Protein AF-A0A7C5X6Q4-F1 (afdb_monomer_lite)

Structure (mmCIF, N/CA/C/O backbone):
data_AF-A0A7C5X6Q4-F1
#
_entry.id   AF-A0A7C5X6Q4-F1
#
loop_
_atom_site.group_PDB
_atom_site.id
_atom_site.type_symbol
_atom_site.label_atom_id
_atom_site.label_alt_id
_atom_site.label_comp_id
_atom_site.label_asym_id
_atom_site.label_entity_id
_atom_site.label_seq_id
_atom_site.pdbx_PDB_ins_code
_atom_site.Cartn_x
_atom_site.Cartn_y
_atom_site.Cartn_z
_atom_site.occupancy
_atom_site.B_iso_or_equiv
_atom_site.auth_seq_id
_atom_site.auth_comp_id
_atom_site.auth_asym_id
_atom_site.auth_atom_id
_atom_site.pdbx_PDB_model_num
ATOM 1 N N . MET A 1 1 ? 31.776 -15.589 -40.358 1.00 46.91 1 MET A N 1
ATOM 2 C CA . MET A 1 1 ? 32.814 -14.704 -39.785 1.00 46.91 1 MET A CA 1
ATOM 3 C C . MET A 1 1 ? 32.349 -14.297 -38.395 1.00 46.91 1 MET A C 1
ATOM 5 O O . MET A 1 1 ? 31.157 -14.063 -38.247 1.00 46.91 1 MET A O 1
ATOM 9 N N . ALA A 1 2 ? 33.223 -14.314 -37.385 1.00 63.84 2 ALA A N 1
ATOM 10 C CA . ALA A 1 2 ? 32.845 -14.000 -36.006 1.00 63.84 2 ALA A CA 1
ATOM 11 C C . ALA A 1 2 ? 32.957 -12.490 -35.771 1.00 63.84 2 ALA A C 1
ATOM 13 O O . ALA A 1 2 ? 34.025 -11.927 -35.981 1.00 63.84 2 ALA A O 1
ATOM 14 N N . PHE A 1 3 ? 31.862 -11.854 -35.364 1.00 74.38 3 PHE A N 1
ATOM 15 C CA . PHE A 1 3 ? 31.859 -10.462 -34.919 1.00 74.38 3 PHE A CA 1
ATOM 16 C C . PHE A 1 3 ? 32.635 -10.363 -33.599 1.00 74.38 3 PHE A C 1
ATOM 18 O O . PHE A 1 3 ? 32.326 -11.080 -32.645 1.00 74.38 3 PHE A O 1
ATOM 25 N N . THR A 1 4 ? 33.670 -9.528 -33.553 1.00 81.94 4 THR A N 1
ATOM 26 C CA . THR A 1 4 ? 34.550 -9.361 -32.392 1.00 81.94 4 THR A CA 1
ATOM 27 C C . THR A 1 4 ? 34.288 -8.039 -31.669 1.00 81.94 4 THR A C 1
ATOM 29 O O . THR A 1 4 ? 33.660 -7.122 -32.190 1.00 81.94 4 THR A O 1
ATOM 32 N N . VAL A 1 5 ? 34.800 -7.907 -30.441 1.00 73.31 5 VAL A N 1
ATOM 33 C CA . VAL A 1 5 ? 34.657 -6.682 -29.626 1.00 73.31 5 VAL A CA 1
ATOM 34 C C . VAL A 1 5 ? 35.296 -5.454 -30.298 1.00 73.31 5 VAL A C 1
ATOM 36 O O . VAL A 1 5 ? 34.838 -4.334 -30.086 1.00 73.31 5 VAL A O 1
ATOM 39 N N . ARG A 1 6 ? 36.324 -5.645 -31.141 1.00 73.88 6 ARG A N 1
ATOM 40 C CA . ARG A 1 6 ? 36.930 -4.549 -31.921 1.00 73.88 6 ARG A CA 1
ATOM 41 C C . ARG A 1 6 ? 35.960 -4.022 -32.977 1.00 73.88 6 ARG A C 1
ATOM 43 O O . ARG A 1 6 ? 35.768 -2.815 -33.055 1.00 73.88 6 ARG A O 1
ATOM 50 N N . ASP A 1 7 ? 35.257 -4.927 -33.654 1.00 81.50 7 ASP A N 1
ATOM 51 C CA . ASP A 1 7 ? 34.253 -4.581 -34.665 1.00 81.50 7 ASP A CA 1
ATOM 52 C C . ASP A 1 7 ? 33.080 -3.788 -34.057 1.00 81.50 7 ASP A C 1
ATOM 54 O O . ASP A 1 7 ? 32.512 -2.910 -34.704 1.00 81.50 7 ASP A O 1
ATOM 58 N N . PHE A 1 8 ? 32.745 -4.035 -32.782 1.00 79.62 8 PHE A N 1
ATOM 59 C CA . PHE A 1 8 ? 31.743 -3.248 -32.056 1.00 79.62 8 PHE A CA 1
ATOM 60 C C . PHE A 1 8 ? 32.204 -1.813 -31.771 1.00 79.62 8 PHE A C 1
ATOM 62 O O . PHE A 1 8 ? 31.441 -0.870 -31.968 1.00 79.62 8 PHE A O 1
ATOM 69 N N . HIS A 1 9 ? 33.448 -1.621 -31.324 1.00 83.19 9 HIS A N 1
ATOM 70 C CA . HIS A 1 9 ? 33.985 -0.276 -31.099 1.00 83.19 9 HIS A CA 1
ATOM 71 C C . HIS A 1 9 ? 34.119 0.516 -32.402 1.00 83.19 9 HIS A C 1
ATOM 73 O O . HIS A 1 9 ? 33.810 1.710 -32.421 1.00 83.19 9 HIS A O 1
ATOM 79 N N . ASP A 1 10 ? 34.511 -0.150 -33.488 1.00 85.44 10 ASP A N 1
ATOM 80 C CA . ASP A 1 10 ? 34.579 0.456 -34.816 1.00 85.44 10 ASP A CA 1
ATOM 81 C C . ASP A 1 10 ? 33.184 0.869 -35.311 1.00 85.44 10 ASP A C 1
ATOM 83 O O . ASP A 1 10 ? 33.011 1.988 -35.796 1.00 85.44 10 ASP A O 1
ATOM 87 N N . LEU A 1 11 ? 32.162 0.034 -35.086 1.00 84.56 11 LEU A N 1
ATOM 88 C CA . LEU A 1 11 ? 30.762 0.371 -35.359 1.00 84.56 11 LEU A CA 1
ATOM 89 C C . LEU A 1 11 ? 30.291 1.596 -34.555 1.00 84.56 11 LEU A C 1
ATOM 91 O O . LEU A 1 11 ? 29.664 2.494 -35.113 1.00 84.56 11 LEU A O 1
ATOM 95 N N . VAL A 1 12 ? 30.611 1.678 -33.260 1.00 86.88 12 VAL A N 1
ATOM 96 C CA . VAL A 1 12 ? 30.249 2.834 -32.415 1.00 86.88 12 VAL A CA 1
ATOM 97 C C . VAL A 1 12 ? 30.930 4.121 -32.895 1.00 86.88 12 VAL A C 1
ATOM 99 O O . VAL A 1 12 ? 30.306 5.189 -32.893 1.00 86.88 12 VAL A O 1
ATOM 102 N N . ARG A 1 13 ? 32.190 4.038 -33.338 1.00 87.75 13 ARG A N 1
ATOM 103 C CA . ARG A 1 13 ? 32.906 5.191 -33.899 1.00 87.75 13 ARG A CA 1
ATOM 104 C C . ARG A 1 13 ? 32.261 5.659 -35.203 1.00 87.75 13 ARG A C 1
ATOM 106 O O . ARG A 1 13 ? 31.962 6.841 -35.335 1.00 87.75 13 ARG A O 1
ATOM 113 N N . LEU A 1 14 ? 31.957 4.725 -36.103 1.00 86.94 14 LEU A N 1
ATOM 114 C CA . LEU A 1 14 ? 31.295 4.998 -37.380 1.00 86.94 14 LEU A CA 1
ATOM 115 C C . LEU A 1 14 ? 29.905 5.626 -37.203 1.00 86.94 14 LEU A C 1
ATOM 117 O O . LEU A 1 14 ? 29.578 6.603 -37.868 1.00 86.94 14 LEU A O 1
ATOM 121 N N . LEU A 1 15 ? 29.109 5.138 -36.249 1.00 86.88 15 LEU A N 1
ATOM 122 C CA . LEU A 1 15 ? 27.826 5.755 -35.896 1.00 86.88 15 LEU A CA 1
ATOM 123 C C . LEU A 1 15 ? 28.001 7.180 -35.347 1.00 86.88 15 LEU A C 1
ATOM 125 O O . LEU A 1 15 ? 27.169 8.052 -35.581 1.00 86.88 15 LEU A O 1
ATOM 129 N N . SER A 1 16 ? 29.077 7.451 -34.611 1.00 82.81 16 SER A N 1
ATOM 130 C CA . SER A 1 16 ? 29.333 8.795 -34.080 1.00 82.81 16 SER A CA 1
ATOM 131 C C . SER A 1 16 ? 29.682 9.792 -35.190 1.00 82.81 16 SER A C 1
ATOM 133 O O . SER A 1 16 ? 29.209 10.929 -35.153 1.00 82.81 16 SER A O 1
ATOM 135 N N . GLU A 1 17 ? 30.449 9.349 -36.188 1.00 91.31 17 GLU A N 1
ATOM 136 C CA . GLU A 1 17 ? 30.851 10.136 -37.361 1.00 91.31 17 GLU A CA 1
ATOM 137 C C . GLU A 1 17 ? 29.687 10.363 -38.347 1.00 91.31 17 GLU A C 1
ATOM 139 O O . GLU A 1 17 ? 29.597 11.440 -38.933 1.00 91.31 17 GLU A O 1
ATOM 144 N N . HIS A 1 18 ? 28.751 9.411 -38.450 1.00 89.62 18 HIS A N 1
ATOM 145 C CA . HIS A 1 18 ? 27.601 9.456 -39.362 1.00 89.62 18 HIS A CA 1
ATOM 146 C C . HIS A 1 18 ? 26.259 9.578 -38.610 1.00 89.62 18 HIS A C 1
ATOM 148 O O . HIS A 1 18 ? 25.671 8.564 -38.210 1.00 89.62 18 HIS A O 1
ATOM 154 N N . PRO A 1 19 ? 25.740 10.803 -38.370 1.00 85.31 19 PRO A N 1
ATOM 155 C CA . PRO A 1 19 ? 24.447 11.010 -37.709 1.00 85.31 19 PRO A CA 1
ATOM 156 C C . PRO A 1 19 ? 23.270 10.314 -38.409 1.00 85.31 19 PRO A C 1
ATOM 158 O O . PRO A 1 19 ? 22.369 9.832 -37.730 1.00 85.31 19 PRO A O 1
ATOM 161 N N . GLU A 1 20 ? 23.297 10.196 -39.733 1.00 89.75 20 GLU A N 1
ATOM 162 C CA . GLU A 1 20 ? 22.310 9.480 -40.541 1.00 89.75 20 GLU A CA 1
ATOM 163 C C . GLU A 1 20 ? 22.199 7.995 -40.154 1.00 89.75 20 GLU A C 1
ATOM 165 O O . GLU A 1 20 ? 21.097 7.484 -39.965 1.00 89.75 20 GLU A O 1
ATOM 170 N N . TRP A 1 21 ? 23.324 7.320 -39.901 1.00 89.50 21 TRP A N 1
ATOM 171 C CA . TRP A 1 21 ? 23.332 5.914 -39.483 1.00 89.50 21 TRP A CA 1
ATOM 172 C C . TRP A 1 21 ? 22.843 5.734 -38.050 1.00 89.50 21 TRP A C 1
ATOM 174 O O . TRP A 1 21 ? 22.266 4.701 -37.716 1.00 89.50 21 TRP A O 1
ATOM 184 N N . ARG A 1 22 ? 23.022 6.746 -37.192 1.00 85.38 22 ARG A N 1
ATOM 185 C CA . ARG A 1 22 ? 22.387 6.759 -35.868 1.00 85.38 22 ARG A CA 1
ATOM 186 C C . ARG A 1 22 ? 20.878 6.855 -35.974 1.00 85.38 22 ARG A C 1
ATOM 188 O O . ARG A 1 22 ? 20.212 6.181 -35.198 1.00 85.38 22 ARG A O 1
ATOM 195 N N . GLU A 1 23 ? 20.346 7.667 -36.883 1.00 83.25 23 GLU A N 1
ATOM 196 C CA . GLU A 1 23 ? 18.899 7.755 -37.106 1.00 83.25 23 GLU A CA 1
ATOM 197 C C . GLU A 1 23 ? 18.336 6.449 -37.675 1.00 83.25 23 GLU A C 1
ATOM 199 O 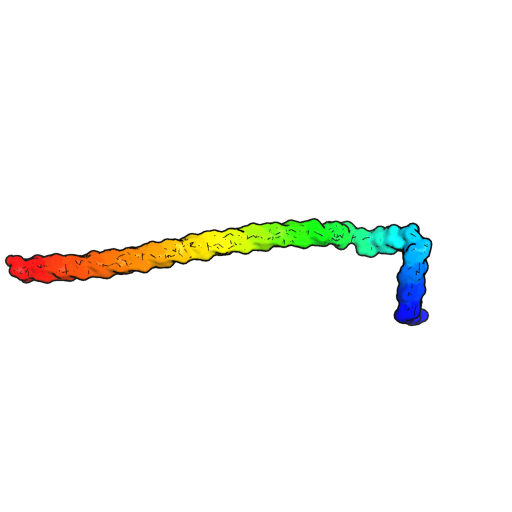O . GLU A 1 23 ? 17.319 5.965 -37.187 1.00 83.25 23 GLU A O 1
ATOM 204 N N . GLU A 1 24 ? 19.020 5.825 -38.634 1.00 84.50 24 GLU A N 1
ATOM 205 C CA . GLU A 1 24 ? 18.613 4.528 -39.191 1.00 84.50 24 GLU A CA 1
ATOM 206 C C . GLU A 1 24 ? 18.659 3.413 -38.143 1.00 84.50 24 GLU A C 1
ATOM 208 O O . GLU A 1 24 ? 17.686 2.679 -37.957 1.00 84.50 24 GLU A O 1
ATOM 213 N N . LEU A 1 25 ? 19.756 3.320 -37.387 1.00 85.19 25 LEU A N 1
ATOM 214 C CA . LEU A 1 25 ? 19.879 2.361 -36.294 1.00 85.19 25 LEU A CA 1
ATOM 215 C C . LEU A 1 25 ? 18.828 2.624 -35.214 1.00 85.19 25 LEU A C 1
ATOM 217 O O . LEU A 1 25 ? 18.252 1.690 -34.660 1.00 85.19 25 LEU A O 1
ATOM 221 N N . ARG A 1 26 ? 18.541 3.897 -34.932 1.00 82.25 26 ARG A N 1
ATOM 222 C CA . ARG A 1 26 ? 17.480 4.290 -34.013 1.00 82.25 26 ARG A CA 1
ATOM 223 C C . ARG A 1 26 ? 16.112 3.863 -34.532 1.00 82.25 26 ARG A C 1
ATOM 225 O O . ARG A 1 26 ? 15.354 3.327 -33.742 1.00 82.25 26 ARG A O 1
ATOM 232 N N . ALA A 1 27 ? 15.799 4.044 -35.810 1.00 81.75 27 ALA A N 1
ATOM 233 C CA . ALA A 1 27 ? 14.528 3.620 -36.396 1.00 81.75 27 ALA A CA 1
ATOM 234 C C . ALA A 1 27 ? 14.348 2.091 -36.386 1.00 81.75 27 ALA A C 1
ATOM 236 O O . ALA A 1 27 ? 13.229 1.606 -36.235 1.00 81.75 27 ALA A O 1
ATOM 237 N N . LEU A 1 28 ? 15.443 1.332 -36.509 1.00 83.06 28 LEU A N 1
ATOM 238 C CA . LEU A 1 28 ? 15.432 -0.132 -36.441 1.00 83.06 28 LEU A CA 1
ATOM 239 C C . LEU A 1 28 ? 15.335 -0.670 -35.004 1.00 83.06 28 LEU A C 1
ATOM 241 O O . LEU A 1 28 ? 14.701 -1.699 -34.783 1.00 83.06 28 LEU A O 1
ATOM 245 N N . LEU A 1 29 ? 15.969 0.000 -34.034 1.00 81.69 29 LEU A N 1
ATOM 246 C CA . LEU A 1 29 ? 16.004 -0.435 -32.633 1.00 81.69 29 LEU A CA 1
ATOM 247 C C . LEU A 1 29 ? 14.860 0.133 -31.789 1.00 81.69 29 LEU A C 1
ATOM 249 O O . LEU A 1 29 ? 14.383 -0.549 -30.889 1.00 81.69 29 LEU A O 1
ATOM 253 N N . LEU A 1 30 ? 14.423 1.369 -32.036 1.00 81.06 30 LEU A N 1
ATOM 254 C CA . LEU A 1 30 ? 13.303 1.998 -31.337 1.00 81.06 30 LEU A CA 1
ATOM 255 C C . LEU A 1 30 ? 11.991 1.576 -31.984 1.00 81.06 30 LEU A C 1
ATOM 257 O O . LEU A 1 30 ? 11.314 2.360 -32.651 1.00 81.06 30 LEU A O 1
ATOM 261 N N . THR A 1 31 ? 11.619 0.322 -31.749 1.00 81.62 31 THR A N 1
ATOM 262 C CA . THR A 1 31 ? 10.271 -0.135 -32.065 1.00 81.62 31 THR A CA 1
ATOM 263 C C . THR A 1 31 ? 9.240 0.683 -31.265 1.00 81.62 31 THR A C 1
ATOM 265 O O . THR A 1 31 ? 9.570 1.231 -30.199 1.00 81.62 31 THR A O 1
ATOM 268 N N . PRO A 1 32 ? 7.987 0.801 -31.745 1.00 72.69 32 PRO A N 1
ATOM 269 C CA . PRO A 1 32 ? 6.931 1.551 -31.057 1.00 72.69 32 PRO A CA 1
ATOM 270 C C . PRO A 1 32 ? 6.765 1.164 -29.580 1.00 72.69 32 PRO A C 1
ATOM 272 O O . PRO A 1 32 ? 6.475 2.014 -28.738 1.00 72.69 32 PRO A O 1
ATOM 275 N N . GLU A 1 33 ? 7.020 -0.100 -29.245 1.00 75.94 33 GLU A N 1
ATOM 276 C CA . GLU A 1 33 ? 6.985 -0.619 -27.883 1.00 75.94 33 GLU A CA 1
ATOM 277 C C . GLU A 1 33 ? 8.047 0.056 -27.008 1.00 75.94 33 GLU A C 1
ATOM 279 O O . GLU A 1 33 ? 7.711 0.604 -25.959 1.00 75.94 33 GLU A O 1
ATOM 284 N N . ILE A 1 34 ? 9.308 0.107 -27.454 1.00 82.88 34 ILE A N 1
ATOM 285 C CA . ILE A 1 34 ? 10.414 0.703 -26.685 1.00 82.88 34 ILE A CA 1
ATOM 286 C C . ILE A 1 34 ? 10.224 2.212 -26.519 1.00 82.88 34 ILE A C 1
ATOM 288 O O . ILE A 1 34 ? 10.515 2.758 -25.454 1.00 82.88 34 ILE A O 1
ATOM 292 N N . LEU A 1 35 ? 9.678 2.885 -27.533 1.00 79.44 35 LEU A N 1
ATOM 293 C CA . LEU A 1 35 ? 9.358 4.312 -27.462 1.00 79.44 35 LEU A CA 1
ATOM 294 C C . LEU A 1 35 ? 8.262 4.632 -26.438 1.00 79.44 35 LEU A C 1
ATOM 296 O O . LEU A 1 35 ? 8.275 5.726 -25.879 1.00 79.44 35 LEU A O 1
ATOM 300 N N . SER A 1 36 ? 7.340 3.694 -26.195 1.00 86.38 36 SER A N 1
ATOM 301 C CA . SER A 1 36 ? 6.228 3.846 -25.245 1.00 86.38 36 SER A CA 1
ATOM 302 C C . SER A 1 36 ? 6.576 3.449 -23.802 1.00 86.38 36 SER A C 1
ATOM 304 O O . SER A 1 36 ? 5.896 3.856 -22.856 1.00 86.38 36 SER A O 1
ATOM 306 N N . MET A 1 37 ? 7.652 2.680 -23.605 1.00 89.69 37 MET A N 1
ATOM 307 C CA . MET A 1 37 ? 8.066 2.177 -22.290 1.00 89.69 37 MET A CA 1
ATOM 308 C C . MET A 1 37 ? 8.293 3.279 -21.238 1.00 89.69 37 MET A C 1
ATOM 310 O O . MET A 1 37 ? 7.820 3.112 -20.112 1.00 89.69 37 MET A O 1
ATOM 314 N N . PRO A 1 38 ? 8.950 4.421 -21.534 1.00 91.62 38 PRO A N 1
ATOM 315 C CA . PRO A 1 38 ? 9.119 5.493 -20.550 1.00 91.62 38 PRO A CA 1
ATOM 316 C C . PRO A 1 38 ? 7.799 6.122 -20.083 1.00 91.62 38 PRO A C 1
ATOM 318 O O . PRO A 1 38 ? 7.719 6.642 -18.971 1.00 91.62 38 PRO A O 1
ATOM 321 N N . GLN A 1 39 ? 6.769 6.134 -20.929 1.00 90.19 39 GLN A N 1
ATOM 322 C CA . GLN A 1 39 ? 5.426 6.611 -20.601 1.00 90.19 39 GLN A CA 1
ATOM 323 C C . GLN A 1 39 ? 4.736 5.593 -19.693 1.00 90.19 39 GLN A C 1
ATOM 325 O O . GLN A 1 39 ? 4.266 5.968 -18.624 1.00 90.19 39 GLN A O 1
ATOM 330 N N . LEU A 1 40 ? 4.780 4.305 -20.052 1.00 93.38 40 LEU A N 1
ATOM 331 C CA . LEU A 1 40 ? 4.235 3.220 -19.230 1.00 93.38 40 LEU A CA 1
ATOM 332 C C . LEU A 1 40 ? 4.881 3.161 -17.840 1.00 93.38 40 LEU A C 1
ATOM 334 O O . LEU A 1 40 ? 4.184 2.980 -16.844 1.00 93.38 40 LEU A O 1
ATOM 338 N N . LEU A 1 41 ? 6.200 3.360 -17.748 1.00 96.19 41 LEU A N 1
ATOM 339 C CA . LEU A 1 41 ? 6.910 3.419 -16.468 1.00 96.19 41 LEU A CA 1
ATOM 340 C C . LEU A 1 41 ? 6.481 4.619 -15.619 1.00 96.19 41 LEU A C 1
ATOM 342 O O . LEU A 1 41 ? 6.334 4.478 -14.408 1.00 96.19 41 LEU A O 1
ATOM 346 N N . ARG A 1 42 ? 6.241 5.783 -16.235 1.00 96.69 42 ARG A N 1
ATOM 347 C CA . ARG A 1 42 ? 5.707 6.955 -15.524 1.00 96.69 42 ARG A CA 1
ATOM 348 C C . ARG A 1 42 ? 4.290 6.711 -15.022 1.00 96.69 42 ARG A C 1
ATOM 350 O O . ARG A 1 42 ? 4.023 6.943 -13.849 1.00 96.69 42 ARG A O 1
ATOM 357 N N . GLU A 1 43 ? 3.412 6.179 -15.866 1.00 96.81 43 GLU A N 1
ATOM 358 C CA . GLU A 1 43 ? 2.045 5.825 -15.472 1.00 96.81 43 GLU A CA 1
ATOM 359 C C . GLU A 1 43 ? 2.019 4.781 -14.350 1.00 96.81 43 GLU A C 1
ATOM 361 O O . GLU A 1 43 ? 1.197 4.864 -13.435 1.00 96.81 43 GLU A O 1
ATOM 366 N N . LEU A 1 44 ? 2.920 3.797 -14.401 1.00 98.00 44 LEU A N 1
ATOM 367 C CA . LEU A 1 44 ? 3.086 2.818 -13.334 1.00 98.00 44 LEU A CA 1
ATOM 368 C C . LEU A 1 44 ? 3.568 3.486 -12.042 1.00 98.00 44 LEU A C 1
ATOM 370 O O . LEU A 1 44 ? 2.989 3.221 -10.992 1.00 98.00 44 LEU A O 1
ATOM 374 N N . GLY A 1 45 ? 4.567 4.370 -12.121 1.00 98.06 45 GLY A N 1
ATOM 375 C CA . GLY A 1 45 ? 5.055 5.150 -10.982 1.00 98.06 45 GLY A CA 1
ATOM 376 C C . GLY A 1 45 ? 3.936 5.949 -10.314 1.00 98.06 45 GLY A C 1
ATOM 377 O O . GLY A 1 45 ? 3.699 5.795 -9.121 1.00 98.06 45 GLY A O 1
ATOM 378 N N . GLU A 1 46 ? 3.145 6.687 -11.095 1.00 98.12 46 GLU A N 1
ATOM 379 C CA . GLU A 1 46 ? 2.000 7.440 -10.572 1.00 98.12 46 GLU A CA 1
ATOM 380 C C . GLU A 1 46 ? 0.947 6.540 -9.910 1.00 98.12 46 GLU A C 1
ATOM 382 O O . GLU A 1 46 ? 0.355 6.904 -8.890 1.00 98.12 46 GLU A O 1
ATOM 387 N N . LYS A 1 47 ? 0.679 5.359 -10.480 1.00 97.88 47 LYS A N 1
ATOM 388 C CA . LYS A 1 47 ? -0.247 4.388 -9.879 1.00 97.88 47 LYS A CA 1
ATOM 389 C C . LYS A 1 47 ? 0.293 3.850 -8.556 1.00 97.88 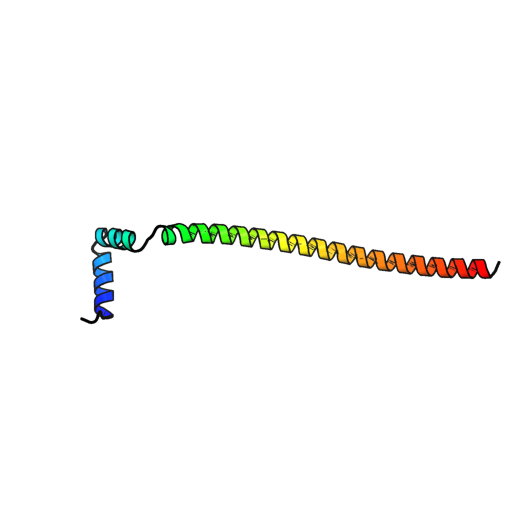47 LYS A C 1
ATOM 391 O O . LYS A 1 47 ? -0.483 3.732 -7.608 1.00 97.88 47 LYS A O 1
ATOM 396 N N . VAL A 1 48 ? 1.591 3.557 -8.482 1.00 98.44 48 VAL A N 1
ATOM 397 C CA . VAL A 1 48 ? 2.260 3.108 -7.253 1.00 98.44 48 VAL A CA 1
ATOM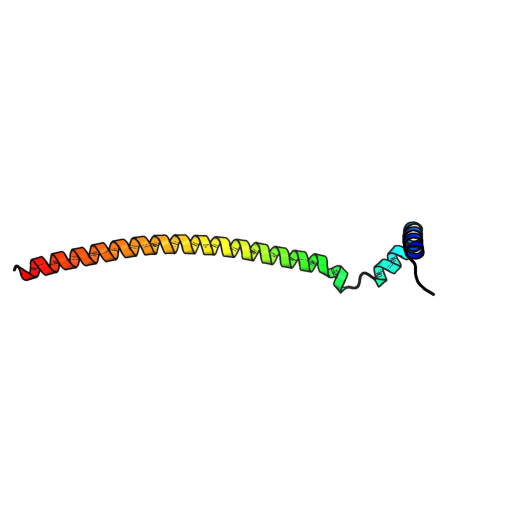 398 C C . VAL A 1 48 ? 2.215 4.200 -6.185 1.00 98.44 48 VAL A C 1
ATOM 400 O O . VAL A 1 48 ? 1.825 3.908 -5.058 1.00 98.44 48 VAL A O 1
ATOM 403 N N . ASP A 1 49 ? 2.487 5.457 -6.534 1.00 98.31 49 ASP A N 1
ATOM 404 C CA . ASP A 1 49 ? 2.425 6.583 -5.592 1.00 98.31 49 ASP A CA 1
ATOM 405 C C . ASP A 1 49 ? 1.010 6.786 -5.036 1.00 98.31 49 ASP A C 1
ATOM 407 O O . ASP A 1 49 ? 0.808 6.960 -3.830 1.00 98.31 49 ASP A O 1
ATOM 411 N N . ARG A 1 50 ? -0.008 6.704 -5.902 1.00 98.12 50 ARG A N 1
ATOM 412 C CA . ARG A 1 50 ? -1.417 6.773 -5.481 1.00 98.12 50 ARG A CA 1
ATOM 413 C C . ARG A 1 50 ? -1.786 5.623 -4.553 1.00 98.12 50 ARG A C 1
ATOM 415 O O . ARG A 1 50 ? -2.518 5.841 -3.586 1.00 98.12 50 ARG A O 1
ATOM 422 N N . LEU A 1 51 ? -1.299 4.419 -4.846 1.00 98.50 51 LEU A N 1
ATOM 423 C CA . LEU A 1 51 ? -1.530 3.239 -4.024 1.00 98.50 51 LEU A CA 1
ATOM 424 C C . LEU A 1 51 ? -0.858 3.391 -2.654 1.00 98.50 51 LEU A C 1
ATOM 426 O O . LEU A 1 51 ? -1.519 3.194 -1.639 1.00 98.50 51 LEU A O 1
ATOM 430 N N . ALA A 1 52 ? 0.398 3.837 -2.607 1.00 98.06 52 ALA A N 1
ATOM 431 C CA . ALA A 1 52 ? 1.119 4.110 -1.366 1.00 98.06 52 ALA A CA 1
ATOM 432 C C . ALA A 1 52 ? 0.393 5.158 -0.501 1.00 98.06 52 ALA A C 1
ATOM 434 O O . ALA A 1 52 ? 0.157 4.938 0.687 1.00 98.06 52 ALA A O 1
ATOM 435 N N . ALA A 1 53 ? -0.068 6.257 -1.106 1.00 98.31 53 ALA A N 1
ATOM 436 C CA . ALA A 1 53 ? -0.846 7.277 -0.403 1.00 98.31 53 ALA A CA 1
ATOM 437 C C . ALA A 1 53 ? -2.218 6.764 0.080 1.00 98.31 53 ALA A C 1
ATOM 439 O O . ALA A 1 53 ? -2.743 7.210 1.104 1.00 98.31 53 ALA A O 1
ATOM 440 N N . ALA A 1 54 ? -2.851 5.849 -0.658 1.00 97.81 54 ALA A N 1
ATOM 441 C CA . ALA A 1 54 ? -4.081 5.197 -0.218 1.00 97.81 54 ALA A CA 1
ATOM 442 C C . ALA A 1 54 ? -3.829 4.241 0.958 1.00 97.81 54 ALA A C 1
ATOM 444 O O . ALA A 1 54 ? -4.611 4.260 1.909 1.00 97.81 54 ALA A O 1
ATOM 445 N N . HIS A 1 55 ? -2.735 3.475 0.924 1.00 98.06 55 HIS A N 1
ATOM 446 C CA . HIS A 1 55 ? -2.328 2.591 2.015 1.00 98.06 55 HIS A CA 1
ATOM 447 C C . HIS A 1 55 ? -2.059 3.360 3.304 1.00 98.06 55 HIS A C 1
ATOM 449 O O . HIS A 1 55 ? -2.662 3.027 4.318 1.00 98.06 55 HIS A O 1
ATOM 455 N N . LEU A 1 56 ? -1.282 4.446 3.258 1.00 98.31 56 LEU A N 1
ATOM 456 C CA . LEU A 1 56 ? -1.002 5.252 4.452 1.00 98.31 56 LEU A CA 1
ATOM 457 C C . LEU A 1 56 ? -2.292 5.791 5.097 1.00 98.31 56 LEU A C 1
ATOM 459 O O . LEU A 1 56 ? -2.491 5.701 6.305 1.00 98.31 56 LEU A O 1
ATOM 463 N N . ARG A 1 57 ? -3.237 6.281 4.283 1.00 98.19 57 ARG A N 1
ATOM 464 C CA . ARG A 1 57 ? -4.552 6.724 4.780 1.00 98.19 57 ARG A CA 1
ATOM 465 C C . ARG A 1 57 ? -5.386 5.582 5.357 1.00 98.19 57 ARG A C 1
ATOM 467 O O . ARG A 1 57 ? -6.200 5.816 6.249 1.00 98.19 57 ARG A O 1
ATOM 474 N N . ALA A 1 58 ? -5.251 4.370 4.824 1.00 98.06 58 ALA A N 1
ATOM 475 C CA . ALA A 1 58 ? -5.926 3.198 5.362 1.00 98.06 58 ALA A CA 1
ATOM 476 C C . ALA A 1 58 ? -5.334 2.800 6.721 1.00 98.06 58 ALA A C 1
ATOM 478 O O . ALA A 1 58 ? -6.103 2.578 7.651 1.00 98.06 58 ALA A O 1
ATOM 479 N N . GLU A 1 59 ? -4.007 2.803 6.859 1.00 98.50 59 GLU A N 1
ATOM 480 C CA . GLU A 1 59 ? -3.310 2.551 8.126 1.00 98.50 59 GLU A CA 1
ATOM 481 C C . GLU A 1 59 ? -3.724 3.559 9.200 1.00 98.50 59 GLU A C 1
ATOM 483 O O . GLU A 1 59 ? -4.165 3.163 10.274 1.00 98.50 59 GLU A O 1
ATOM 488 N N . GLU A 1 60 ? -3.740 4.858 8.889 1.00 98.31 60 GLU A N 1
ATOM 489 C CA . GLU A 1 60 ? -4.219 5.873 9.836 1.00 98.31 60 GLU A CA 1
ATOM 490 C C . GLU A 1 60 ? -5.677 5.657 10.267 1.00 98.31 60 GLU A C 1
ATOM 492 O O . GLU A 1 60 ? -6.059 5.959 11.401 1.00 98.31 60 GLU A O 1
ATOM 497 N N . ARG A 1 61 ? -6.538 5.191 9.354 1.00 97.94 61 ARG A N 1
ATOM 498 C CA . ARG A 1 61 ? -7.933 4.871 9.684 1.00 97.94 61 ARG A CA 1
ATOM 499 C C . ARG A 1 61 ? -8.020 3.632 10.564 1.00 97.94 61 ARG A C 1
ATOM 501 O O . ARG A 1 61 ? -8.861 3.622 11.459 1.00 97.94 61 ARG A O 1
ATOM 508 N N . LEU A 1 62 ? -7.179 2.628 10.323 1.00 98.44 62 LEU A N 1
ATOM 509 C CA . LEU A 1 62 ? -7.093 1.429 11.153 1.00 98.44 62 LEU A CA 1
ATOM 510 C C . LEU A 1 62 ? -6.634 1.781 12.567 1.00 98.44 62 LEU A C 1
ATOM 512 O O . LEU A 1 62 ? -7.350 1.445 13.502 1.00 98.44 62 LEU A O 1
ATOM 516 N N . SER A 1 63 ? -5.575 2.575 12.734 1.00 98.25 63 SER A N 1
ATOM 517 C CA . SER A 1 63 ? -5.121 2.996 14.068 1.00 98.25 63 SER A CA 1
ATOM 518 C C . SER A 1 63 ? -6.197 3.767 14.841 1.00 98.25 63 SER A C 1
ATOM 520 O O . SER A 1 63 ? -6.409 3.540 16.030 1.00 98.25 63 SER A O 1
ATOM 522 N N . ARG A 1 64 ? -6.959 4.643 14.168 1.00 98.12 64 ARG A N 1
ATOM 523 C CA . ARG A 1 64 ? -8.105 5.330 14.799 1.00 98.12 64 ARG A CA 1
ATOM 524 C C . ARG A 1 64 ? -9.233 4.370 15.177 1.00 98.12 64 ARG A C 1
ATOM 526 O O . ARG A 1 64 ? -9.957 4.630 16.136 1.00 98.12 64 ARG A O 1
ATOM 533 N N . LEU A 1 65 ? -9.451 3.310 14.398 1.00 98.38 65 LEU A N 1
ATOM 534 C CA . LEU A 1 65 ? -10.440 2.287 14.729 1.00 98.38 65 LEU A CA 1
ATOM 535 C C . LEU A 1 65 ? -9.981 1.463 15.930 1.00 98.38 65 LEU A C 1
ATOM 537 O O . LEU A 1 65 ? -10.784 1.277 16.835 1.00 98.38 65 LEU A O 1
ATOM 541 N N . GLU A 1 66 ? -8.718 1.049 15.975 1.00 98.38 66 GLU A N 1
ATOM 542 C CA . GLU A 1 66 ? -8.122 0.336 17.112 1.00 98.38 66 GLU A CA 1
ATOM 543 C C . GLU A 1 66 ? -8.270 1.135 18.411 1.00 98.38 66 GLU A C 1
ATOM 545 O O . GLU A 1 66 ? -8.766 0.614 19.407 1.00 98.38 66 GLU A O 1
ATOM 550 N N . GLU A 1 67 ? -7.967 2.435 18.386 1.00 98.25 67 GLU A N 1
ATOM 551 C CA . GLU A 1 67 ? -8.123 3.295 19.563 1.00 98.25 67 GLU A CA 1
ATOM 552 C C . GLU A 1 67 ? -9.592 3.399 20.017 1.00 98.25 67 GLU A C 1
ATOM 554 O O . GLU A 1 67 ? -9.904 3.397 21.210 1.00 98.25 67 GLU A O 1
ATOM 559 N N . ARG A 1 68 ? -10.533 3.458 19.066 1.00 98.00 68 ARG A N 1
ATOM 560 C CA . ARG A 1 68 ? -11.971 3.439 19.373 1.00 98.00 68 ARG A CA 1
ATOM 561 C C . ARG A 1 68 ? -12.432 2.091 19.917 1.00 98.00 68 ARG A C 1
ATOM 563 O O . ARG A 1 68 ? -13.332 2.088 20.754 1.00 98.00 68 ARG A O 1
ATOM 570 N N . PHE A 1 69 ? -11.857 0.991 19.439 1.00 98.31 69 PHE A N 1
ATOM 571 C CA . PHE A 1 69 ? -12.132 -0.349 19.948 1.00 98.31 69 PHE A CA 1
ATOM 572 C C . PHE A 1 69 ? -11.676 -0.477 21.395 1.00 98.31 69 PHE A C 1
ATOM 574 O O . PHE A 1 69 ? -12.494 -0.847 22.228 1.00 98.31 69 PHE A O 1
ATOM 581 N N . PHE A 1 70 ? -10.457 -0.046 21.720 1.00 98.12 70 PHE A N 1
ATOM 582 C CA . PHE A 1 70 ? -9.960 -0.068 23.097 1.00 98.12 70 PHE A CA 1
ATOM 583 C C . PHE A 1 70 ? -10.874 0.716 24.055 1.00 98.12 70 PHE A C 1
ATOM 585 O O . PHE A 1 70 ? -11.323 0.201 25.074 1.00 98.12 70 PHE A O 1
ATOM 592 N N . ARG A 1 71 ? -11.276 1.937 23.672 1.00 98.06 71 ARG A N 1
ATOM 593 C CA . ARG A 1 71 ? -12.232 2.738 24.465 1.00 98.06 71 ARG A CA 1
ATOM 594 C C . ARG A 1 71 ? -13.609 2.082 24.597 1.00 98.06 71 ARG A C 1
ATOM 596 O O . ARG A 1 71 ? -14.341 2.366 25.544 1.00 98.06 71 ARG A O 1
ATOM 603 N N . LEU A 1 72 ? -14.025 1.289 23.610 1.00 98.25 72 LEU A N 1
ATOM 604 C CA . LEU A 1 72 ? -15.284 0.552 23.673 1.00 98.25 72 LEU A CA 1
ATOM 605 C C . LEU A 1 72 ? -15.165 -0.635 24.632 1.00 98.25 72 LEU A C 1
ATOM 607 O O . LEU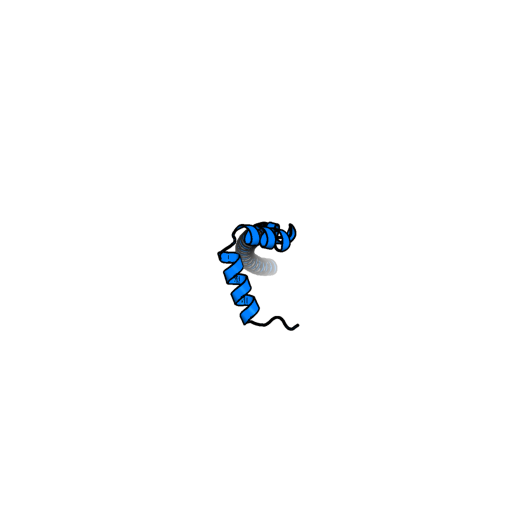 A 1 72 ? -16.082 -0.846 25.419 1.00 98.25 72 LEU A O 1
ATOM 611 N N . GLU A 1 73 ? -14.049 -1.362 24.593 1.00 98.31 73 GLU A N 1
ATOM 612 C CA . GLU A 1 73 ? -13.751 -2.454 25.524 1.00 98.31 73 GLU A CA 1
ATOM 613 C C . GLU A 1 73 ? -13.762 -1.962 26.975 1.00 98.31 73 GLU A C 1
ATOM 615 O O . GLU A 1 73 ? -14.447 -2.559 27.805 1.00 98.31 73 GLU A O 1
ATOM 620 N N . GLU A 1 74 ? -13.118 -0.825 27.266 1.00 98.19 74 GLU A N 1
ATOM 621 C CA . GLU A 1 74 ? -13.147 -0.203 28.600 1.00 98.19 74 GLU A CA 1
ATOM 622 C C . GLU A 1 74 ? -14.579 0.103 29.059 1.00 98.19 74 GLU A C 1
ATOM 624 O O . GLU A 1 74 ? -14.993 -0.292 30.148 1.00 98.19 74 GLU A O 1
ATOM 629 N N . LYS A 1 75 ? -15.390 0.738 28.203 1.00 97.81 75 LYS A N 1
ATOM 630 C CA . LYS A 1 75 ? -16.790 1.054 28.531 1.00 97.81 75 LYS A CA 1
ATOM 631 C C . LYS A 1 75 ? -17.648 -0.186 28.748 1.00 97.81 75 LYS A C 1
ATOM 633 O O . LYS A 1 75 ? -18.540 -0.174 29.593 1.00 97.81 75 LYS A O 1
ATOM 638 N N . VAL A 1 76 ? -17.423 -1.243 27.971 1.00 98.31 76 VAL A N 1
ATOM 639 C CA . VAL A 1 76 ? -18.132 -2.516 28.146 1.00 98.31 76 VAL A CA 1
ATOM 640 C C . VAL A 1 76 ? -17.749 -3.155 29.480 1.00 98.31 76 VAL A C 1
ATOM 642 O O . VAL A 1 76 ? -18.639 -3.636 30.181 1.00 98.31 76 VAL A O 1
ATOM 645 N N . ALA A 1 77 ? -16.473 -3.105 29.870 1.00 98.19 77 ALA A N 1
ATOM 646 C CA . ALA A 1 77 ? -16.028 -3.584 31.176 1.00 98.19 77 ALA A CA 1
ATOM 647 C C . ALA A 1 77 ? -16.678 -2.791 32.325 1.00 98.19 77 ALA A C 1
ATOM 649 O O . ALA A 1 77 ? -17.260 -3.389 33.230 1.00 98.19 77 ALA A O 1
ATOM 650 N N . GLU A 1 78 ? -16.682 -1.456 32.252 1.00 98.00 78 GLU A N 1
ATOM 651 C CA . GLU A 1 78 ? -17.341 -0.598 33.248 1.00 98.00 78 GLU A CA 1
ATOM 652 C C . GLU A 1 78 ? -18.844 -0.896 33.382 1.00 98.00 78 GLU A C 1
ATOM 654 O O . GLU A 1 78 ? -19.381 -0.946 34.494 1.00 98.00 78 GLU A O 1
ATOM 659 N N . LEU A 1 79 ? -19.534 -1.112 32.255 1.00 98.19 79 LEU A N 1
ATOM 660 C CA . LEU A 1 79 ? -20.951 -1.479 32.239 1.00 98.19 79 LEU A CA 1
ATOM 661 C C . LEU A 1 79 ? -21.190 -2.855 32.863 1.00 98.19 79 LEU A C 1
ATOM 663 O O . LEU A 1 79 ? -22.125 -2.997 33.651 1.00 98.19 79 LEU A O 1
ATOM 667 N N . ALA A 1 80 ? -20.345 -3.841 32.554 1.00 97.56 80 ALA A N 1
ATOM 668 C CA . ALA A 1 80 ? -20.433 -5.172 33.145 1.00 97.56 80 ALA A CA 1
ATOM 669 C C . ALA A 1 80 ? -20.266 -5.112 34.671 1.00 97.56 80 ALA A C 1
ATOM 671 O O . ALA A 1 80 ? -21.065 -5.686 35.409 1.00 97.56 80 ALA A O 1
ATOM 672 N N . GLU A 1 81 ? -19.295 -4.345 35.171 1.00 97.75 81 GLU A N 1
ATOM 673 C CA . GLU A 1 81 ? -19.132 -4.148 36.612 1.00 97.75 81 GLU A CA 1
ATOM 674 C C . GLU A 1 81 ? -20.319 -3.418 37.25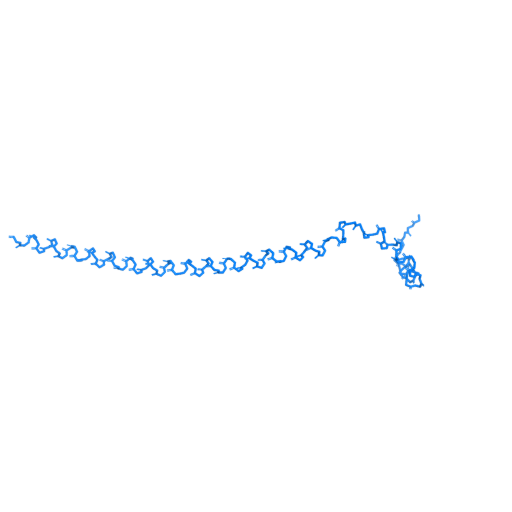4 1.00 97.75 81 GLU A C 1
ATOM 676 O O . GLU A 1 81 ? -20.759 -3.769 38.352 1.00 97.75 81 GLU A O 1
ATOM 681 N N . ALA A 1 82 ? -20.842 -2.378 36.599 1.00 97.06 82 ALA A N 1
ATOM 682 C CA . ALA A 1 82 ? -22.011 -1.656 37.087 1.00 97.06 82 ALA A CA 1
ATOM 683 C C . ALA A 1 82 ? -23.243 -2.567 37.162 1.00 97.06 82 ALA A C 1
ATOM 685 O O . ALA A 1 82 ? -24.007 -2.472 38.127 1.00 97.06 82 ALA A O 1
ATOM 686 N N . GLN A 1 83 ? -23.400 -3.466 36.188 1.00 97.06 83 GLN A N 1
ATOM 687 C CA . GLN A 1 83 ? -24.456 -4.468 36.168 1.00 97.06 83 GLN A CA 1
ATOM 688 C C . GLN A 1 83 ? -24.313 -5.454 37.331 1.00 97.06 83 GLN A C 1
ATOM 690 O O . GLN A 1 83 ? -25.274 -5.623 38.077 1.00 97.06 83 GLN A O 1
ATOM 695 N N . ILE A 1 84 ? -23.115 -6.001 37.567 1.00 97.25 84 ILE A N 1
ATOM 696 C CA . ILE A 1 84 ? -22.851 -6.890 38.714 1.00 97.25 84 ILE A CA 1
ATOM 697 C C . ILE A 1 84 ? -23.236 -6.199 40.030 1.00 97.25 84 ILE A C 1
ATOM 699 O O . ILE A 1 84 ? -23.985 -6.751 40.834 1.00 97.25 84 ILE A O 1
ATOM 703 N N . ARG A 1 85 ? -22.804 -4.947 40.238 1.00 96.56 85 ARG A N 1
ATOM 704 C CA . ARG A 1 85 ? -23.148 -4.178 41.451 1.00 96.56 85 ARG A CA 1
ATOM 705 C C . ARG A 1 85 ? -24.655 -3.938 41.600 1.00 96.56 85 ARG A C 1
ATOM 707 O O . ARG A 1 85 ? -25.164 -3.884 42.723 1.00 96.56 85 ARG A O 1
ATOM 714 N N . ALA A 1 86 ? -25.368 -3.738 40.492 1.00 96.31 86 ALA A N 1
ATOM 715 C CA . ALA A 1 86 ? -26.816 -3.560 40.497 1.00 96.31 86 ALA A CA 1
ATOM 716 C C . ALA A 1 86 ? -27.544 -4.870 40.842 1.00 96.31 86 ALA A C 1
ATOM 718 O O . ALA A 1 86 ? -28.448 -4.855 41.678 1.00 96.31 86 ALA A O 1
ATOM 719 N N . GLU A 1 87 ? -27.112 -5.991 40.263 1.00 96.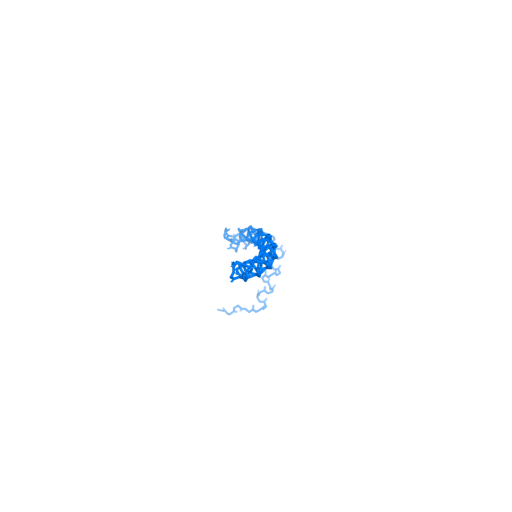62 87 GLU A N 1
ATOM 720 C CA . GLU A 1 87 ? -27.631 -7.333 40.553 1.00 96.62 87 GLU A CA 1
ATOM 721 C C . GLU A 1 87 ? -27.399 -7.720 42.021 1.00 96.62 87 GLU A C 1
ATOM 723 O O . GLU A 1 87 ? -28.325 -8.173 42.696 1.00 96.62 87 GLU A O 1
ATOM 728 N N . GLU A 1 88 ? -26.215 -7.439 42.574 1.00 95.94 88 GLU A N 1
ATOM 729 C CA . GLU A 1 88 ? -25.930 -7.656 43.997 1.00 95.94 88 GLU A CA 1
ATOM 730 C C . GLU A 1 88 ? -26.870 -6.859 44.908 1.00 95.94 88 GLU A C 1
ATOM 732 O O . GLU A 1 88 ? -27.375 -7.398 45.894 1.00 95.94 88 GLU A O 1
ATOM 737 N N . ARG A 1 89 ? -27.126 -5.581 44.594 1.00 94.62 89 ARG A N 1
ATOM 738 C CA . ARG A 1 89 ? -28.065 -4.742 45.358 1.00 94.62 89 ARG A CA 1
ATOM 739 C C . ARG A 1 89 ? -29.490 -5.272 45.290 1.00 94.62 89 ARG A C 1
ATOM 741 O O . ARG A 1 89 ? -30.154 -5.289 46.320 1.00 94.62 89 ARG A O 1
ATOM 748 N N . LEU A 1 90 ? -29.935 -5.707 44.112 1.00 95.50 90 LEU A N 1
ATOM 749 C CA . LEU A 1 90 ? -31.255 -6.309 43.927 1.00 95.50 90 LEU A CA 1
ATOM 750 C C . LEU A 1 90 ? -31.404 -7.605 44.726 1.00 95.50 90 LEU A C 1
ATOM 752 O O . LEU A 1 90 ? -32.454 -7.815 45.313 1.00 95.50 90 LEU A O 1
ATOM 756 N N . SER A 1 91 ? -30.359 -8.434 44.818 1.00 94.88 91 SER A N 1
ATOM 757 C CA . SER A 1 91 ? -30.405 -9.673 45.614 1.00 94.88 91 SER A CA 1
ATOM 758 C C . SER A 1 91 ? -30.528 -9.448 47.128 1.00 94.88 91 SER A C 1
ATOM 760 O O . SER A 1 91 ? -30.877 -10.369 47.862 1.00 94.88 91 SER A O 1
ATOM 762 N N . ARG A 1 92 ? -30.188 -8.242 47.604 1.00 92.12 92 ARG A N 1
ATOM 763 C CA . ARG A 1 92 ? -30.221 -7.865 49.025 1.00 92.12 92 ARG A CA 1
ATOM 764 C C . ARG A 1 92 ? -31.532 -7.187 49.444 1.00 92.12 92 ARG A C 1
ATOM 766 O O . ARG A 1 92 ? -31.676 -6.904 50.633 1.00 92.12 92 ARG A O 1
ATOM 773 N N . LEU A 1 93 ? -32.421 -6.878 48.496 1.00 86.50 93 LEU A N 1
ATOM 774 C CA . LEU A 1 93 ? -33.760 -6.320 48.729 1.00 86.50 93 LEU A CA 1
ATOM 775 C C . LEU A 1 93 ? -34.794 -7.444 48.823 1.00 86.50 93 LEU A C 1
ATOM 777 O O . LEU A 1 93 ? -35.717 -7.289 49.651 1.00 86.50 93 LEU A O 1
#

Foldseek 3Di:
DDCDPVNVVVVVVVCVVDVPVVVVVCVVPPDVVNVCVVVVVVVVVVVVVVVVVVVVVVVVVVVVVVVVVVVVVVVVVVVVVVVVVVVVVVVVD

Secondary structure (DSSP, 8-state):
----HHHHHHHHHHHHH-HHHHHHHHHHH--HHHHHHHHHHHHHHHHHHHHHHHHHHHHHHHHHHHHHHHHHHHHHHHHHHHHHHHHHHHHT-

pLDDT: mean 90.94, std 9.25, range [46.91, 98.5]

Radius of gyration: 35.57 Å; chains: 1; bounding box: 71×26×90 Å

Sequence (93 aa):
MAFTVRDFHDLVRLLSEHPEWREELRALLLTPEILSMPQLLRELGEKVDRLAAAHLRAEERLSRLEERFFRLEEKVAELAEAQIRAEERLSRL